Protein AF-A0A934BCF5-F1 (afdb_monomer_lite)

Structure (mmCIF, N/CA/C/O backbone):
data_AF-A0A934BCF5-F1
#
_entry.id   AF-A0A934BCF5-F1
#
loop_
_atom_site.group_PDB
_atom_site.id
_atom_site.type_symbol
_atom_site.label_atom_id
_atom_site.label_alt_id
_atom_site.label_comp_id
_atom_site.label_asym_id
_atom_site.label_entity_id
_atom_site.label_seq_id
_atom_site.pdbx_PDB_ins_code
_atom_site.Cartn_x
_atom_site.Cartn_y
_atom_site.Cartn_z
_atom_site.occupancy
_atom_site.B_iso_or_equiv
_atom_site.auth_seq_id
_atom_site.auth_comp_id
_atom_site.auth_asym_id
_atom_site.auth_atom_id
_atom_site.pdbx_PDB_model_num
ATOM 1 N N . MET A 1 1 ? 10.982 27.721 32.952 1.00 54.66 1 MET A N 1
ATOM 2 C CA . MET A 1 1 ? 9.720 27.638 32.178 1.00 54.66 1 MET A CA 1
ATOM 3 C C . MET A 1 1 ? 9.789 26.689 30.982 1.00 54.66 1 MET A C 1
ATOM 5 O O . MET A 1 1 ? 9.024 25.740 30.975 1.00 54.66 1 MET A O 1
ATOM 9 N N . LYS A 1 2 ? 10.715 26.849 30.023 1.00 55.22 2 LYS A N 1
ATOM 10 C CA . LYS A 1 2 ? 10.758 26.015 28.797 1.00 55.22 2 LYS A CA 1
ATOM 11 C C . LYS A 1 2 ? 10.924 24.499 29.029 1.00 55.22 2 LYS A C 1
ATOM 13 O O . LYS A 1 2 ? 10.367 23.711 28.283 1.00 55.22 2 LYS A O 1
ATOM 18 N N . ARG A 1 3 ? 11.642 24.086 30.083 1.00 59.28 3 ARG A N 1
ATOM 19 C CA . ARG A 1 3 ? 11.883 22.660 30.391 1.00 59.28 3 ARG A CA 1
ATOM 20 C C . ARG A 1 3 ? 10.677 21.955 31.023 1.00 59.28 3 ARG A C 1
ATOM 22 O O . ARG A 1 3 ? 10.390 20.830 30.655 1.00 59.28 3 ARG A O 1
ATOM 29 N N . ILE A 1 4 ? 9.947 22.626 31.918 1.00 74.31 4 ILE A N 1
ATOM 30 C CA . ILE A 1 4 ? 8.746 22.057 32.559 1.00 74.31 4 ILE A CA 1
ATOM 31 C C . ILE A 1 4 ? 7.619 21.910 31.533 1.00 74.31 4 ILE A C 1
ATOM 33 O O . ILE A 1 4 ? 6.962 20.882 31.509 1.00 74.31 4 ILE A O 1
ATOM 37 N N . VAL A 1 5 ? 7.453 22.883 30.630 1.00 70.31 5 VAL A N 1
ATOM 38 C CA . VAL A 1 5 ? 6.477 22.790 29.531 1.00 70.31 5 VAL A CA 1
ATOM 39 C C . VAL A 1 5 ? 6.811 21.636 28.583 1.00 70.31 5 VAL A C 1
ATOM 41 O O . VAL A 1 5 ? 5.905 20.922 28.178 1.00 70.31 5 VAL A O 1
ATOM 44 N N . LEU A 1 6 ? 8.094 21.401 28.281 1.00 64.62 6 LEU A N 1
ATOM 45 C CA . LEU A 1 6 ? 8.518 20.265 27.457 1.00 64.62 6 LEU A CA 1
ATOM 46 C C . LEU A 1 6 ? 8.227 18.923 28.145 1.00 64.62 6 LEU A C 1
ATOM 48 O O . LEU A 1 6 ? 7.698 18.019 27.515 1.00 64.62 6 LEU A O 1
ATOM 52 N N . VAL A 1 7 ? 8.509 18.811 29.445 1.00 78.38 7 VAL A N 1
ATOM 53 C CA . VAL A 1 7 ? 8.234 17.595 30.230 1.00 78.38 7 VAL A CA 1
ATOM 54 C C . VAL A 1 7 ? 6.730 17.346 30.370 1.00 78.38 7 VAL A C 1
ATOM 56 O O . VAL A 1 7 ? 6.289 16.213 30.230 1.00 78.38 7 VAL A O 1
ATOM 59 N N . VAL A 1 8 ? 5.928 18.393 30.580 1.00 80.62 8 VAL A N 1
ATOM 60 C CA . VAL A 1 8 ? 4.460 18.296 30.627 1.00 80.62 8 VAL A CA 1
ATOM 61 C C . VAL A 1 8 ? 3.885 17.954 29.250 1.00 80.62 8 VAL A C 1
ATOM 63 O O . VAL A 1 8 ? 2.972 17.143 29.171 1.00 80.62 8 VAL A O 1
ATOM 66 N N . ALA A 1 9 ? 4.444 18.493 28.163 1.00 63.84 9 ALA A N 1
ATOM 67 C CA . ALA A 1 9 ? 4.061 18.128 26.801 1.00 63.84 9 ALA A CA 1
ATOM 68 C C . ALA A 1 9 ? 4.412 16.665 26.484 1.00 63.84 9 ALA A C 1
ATOM 70 O O . ALA A 1 9 ? 3.574 15.948 25.954 1.00 63.84 9 ALA A O 1
ATOM 71 N N . MET A 1 10 ? 5.600 16.194 26.878 1.00 65.50 10 MET A N 1
ATOM 72 C CA . MET A 1 10 ? 5.999 14.789 26.731 1.00 65.50 10 MET A CA 1
ATOM 73 C C . MET A 1 10 ? 5.119 13.855 27.574 1.00 65.50 10 MET A C 1
ATOM 75 O O . MET A 1 10 ? 4.725 12.798 27.095 1.00 65.50 10 MET A O 1
ATOM 79 N N . ALA A 1 11 ? 4.756 14.253 28.797 1.00 65.62 11 ALA A N 1
ATOM 80 C CA . ALA A 1 11 ? 3.847 13.494 29.654 1.00 65.62 11 ALA A CA 1
ATOM 81 C C . ALA A 1 11 ? 2.410 13.463 29.104 1.00 65.62 11 ALA A C 1
ATOM 83 O O . ALA A 1 11 ? 1.774 12.418 29.131 1.00 65.62 11 ALA A O 1
ATOM 84 N N . LEU A 1 12 ? 1.909 14.571 28.544 1.00 58.56 12 LEU A N 1
ATOM 85 C CA . LEU A 1 12 ? 0.611 14.618 27.860 1.00 58.56 12 LEU A CA 1
ATOM 86 C C . LEU A 1 12 ? 0.603 13.753 26.594 1.00 58.56 12 LEU A C 1
ATOM 88 O O . LEU A 1 12 ? -0.377 13.058 26.355 1.00 58.56 12 LEU A O 1
ATOM 92 N N . MET A 1 13 ? 1.704 13.728 25.836 1.00 55.12 13 MET A N 1
ATOM 93 C CA . MET A 1 13 ? 1.874 12.832 24.685 1.00 55.12 13 MET A CA 1
ATOM 94 C C . MET A 1 13 ? 1.895 11.353 25.108 1.00 55.12 13 MET A C 1
ATOM 96 O O . MET A 1 13 ? 1.258 10.534 24.454 1.00 55.12 13 MET A O 1
ATOM 100 N N . LEU A 1 14 ? 2.539 11.022 26.234 1.00 53.53 14 LEU A N 1
ATOM 101 C CA . LEU A 1 14 ? 2.542 9.674 26.829 1.00 53.53 14 LEU A CA 1
ATOM 102 C C . LEU A 1 14 ? 1.169 9.251 27.386 1.00 53.53 14 LEU A C 1
ATOM 104 O O . LEU A 1 14 ? 0.817 8.077 27.327 1.00 53.53 14 LEU A O 1
ATOM 108 N N . CYS A 1 15 ? 0.370 10.192 27.897 1.00 53.09 15 CYS A N 1
ATOM 109 C CA . CYS A 1 15 ? -1.002 9.923 28.344 1.00 53.09 15 CYS A CA 1
ATOM 110 C C . CYS A 1 15 ? -1.996 9.804 27.174 1.00 53.09 15 CYS A C 1
ATOM 112 O O . CYS A 1 15 ? -3.026 9.152 27.318 1.00 53.09 15 CYS A O 1
ATOM 114 N N . MET A 1 16 ? -1.695 10.409 26.019 1.00 51.41 16 MET A N 1
ATOM 115 C CA . MET A 1 16 ? -2.503 10.310 24.796 1.00 51.41 16 MET A CA 1
ATOM 116 C C . MET A 1 16 ? -2.250 9.019 24.003 1.00 51.41 16 MET A C 1
ATOM 118 O O . MET A 1 16 ? -3.105 8.627 23.216 1.00 51.41 16 MET A O 1
ATOM 122 N N . SER A 1 17 ? -1.129 8.325 24.233 1.00 48.75 17 SER A N 1
ATOM 123 C CA . SER A 1 17 ? -0.825 7.033 23.600 1.00 48.75 17 SER A CA 1
ATOM 124 C C . SER A 1 17 ? -1.351 5.814 24.370 1.00 48.75 17 SER A C 1
ATOM 126 O O . SER A 1 17 ? -1.174 4.687 23.921 1.00 48.75 17 SER A O 1
ATOM 128 N N . ALA A 1 18 ? -1.993 6.000 25.528 1.00 44.03 18 ALA A N 1
ATOM 129 C CA . ALA A 1 18 ? -2.385 4.900 26.415 1.00 44.03 18 ALA A CA 1
ATOM 130 C C . ALA A 1 18 ? -3.731 4.226 26.073 1.00 44.03 18 ALA A C 1
ATOM 132 O O . ALA A 1 18 ? -4.281 3.535 26.922 1.00 44.03 18 ALA A O 1
ATOM 133 N N . ASN A 1 19 ? -4.257 4.404 24.856 1.00 44.19 19 ASN A N 1
ATOM 134 C CA . ASN A 1 19 ? -5.336 3.571 24.301 1.00 44.19 19 ASN A CA 1
ATOM 135 C C . ASN A 1 19 ? -5.185 3.410 22.779 1.00 44.19 19 ASN A C 1
ATOM 137 O O . ASN A 1 19 ? -6.157 3.532 22.040 1.00 44.19 19 ASN A O 1
ATOM 141 N N . MET A 1 20 ? -3.964 3.191 22.289 1.00 42.62 20 MET A N 1
ATOM 142 C CA . MET A 1 20 ? -3.815 2.610 20.956 1.00 42.62 20 MET A CA 1
ATOM 143 C C . MET A 1 20 ? -3.824 1.097 21.131 1.00 42.62 20 MET A C 1
ATOM 145 O O . MET A 1 20 ? -3.088 0.566 21.966 1.00 42.62 20 MET A O 1
ATOM 149 N N . ALA A 1 21 ? -4.736 0.453 20.405 1.00 42.78 21 ALA A N 1
ATOM 150 C CA . ALA A 1 21 ? -4.833 -0.989 20.276 1.00 42.78 21 ALA A CA 1
ATOM 151 C C . ALA A 1 21 ? -3.449 -1.598 20.001 1.00 42.78 21 ALA A C 1
ATOM 153 O O . ALA A 1 21 ? -2.540 -0.906 19.536 1.00 42.78 21 ALA A O 1
ATOM 154 N N . GLU A 1 22 ? -3.282 -2.881 20.330 1.00 42.56 22 GLU A N 1
ATOM 155 C CA . GLU A 1 22 ? -2.145 -3.682 19.871 1.00 42.56 22 GLU A CA 1
ATOM 156 C C . GLU A 1 22 ? -1.836 -3.312 18.419 1.00 42.56 22 GLU A C 1
ATOM 158 O O . GLU A 1 22 ? -2.656 -3.568 17.547 1.00 42.56 22 GLU A O 1
ATOM 163 N N . ALA A 1 23 ? -0.711 -2.644 18.156 1.00 47.81 23 ALA A N 1
ATOM 164 C CA . ALA A 1 23 ? -0.381 -2.242 16.798 1.00 47.81 23 ALA A CA 1
ATOM 165 C C . ALA A 1 23 ? -0.082 -3.511 15.989 1.00 47.81 23 ALA A C 1
ATOM 167 O O . ALA A 1 23 ? 1.049 -4.002 15.991 1.00 47.81 23 ALA A O 1
ATOM 168 N N . TYR A 1 24 ? -1.102 -4.073 15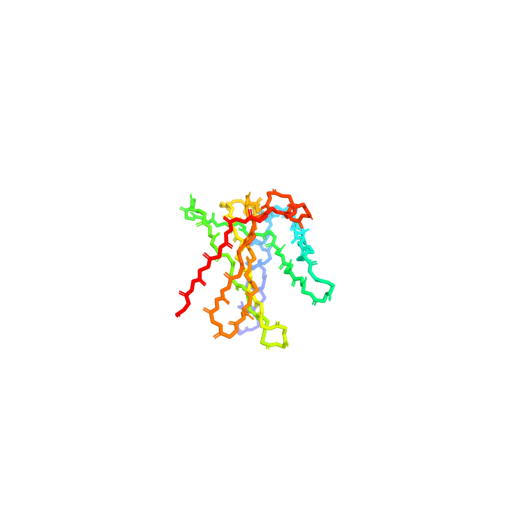.340 1.00 53.50 24 TYR A N 1
ATOM 169 C CA . TYR A 1 24 ? -0.922 -5.163 14.398 1.00 53.50 24 TYR A CA 1
ATOM 170 C C . TYR A 1 24 ? -0.228 -4.602 13.158 1.00 53.50 24 TYR A C 1
ATOM 172 O O . TYR A 1 24 ? -0.574 -3.543 12.627 1.00 53.50 24 TYR A O 1
ATOM 180 N N . VAL A 1 25 ? 0.823 -5.297 12.735 1.00 52.81 25 VAL A N 1
ATOM 181 C CA . VAL A 1 25 ? 1.516 -5.004 11.486 1.00 52.81 25 VAL A CA 1
ATOM 182 C C . VAL A 1 25 ? 0.907 -5.905 10.431 1.00 52.81 25 VAL A C 1
ATOM 184 O O . VAL A 1 25 ? 1.065 -7.123 10.486 1.00 52.81 25 VAL A O 1
ATOM 187 N N . TRP A 1 26 ? 0.220 -5.297 9.474 1.00 64.00 26 TRP A N 1
ATOM 188 C CA . TRP A 1 26 ? -0.339 -5.996 8.331 1.00 64.00 26 TRP A CA 1
ATOM 189 C C . TRP A 1 26 ? 0.644 -5.858 7.171 1.00 64.00 26 TRP A C 1
ATOM 191 O O . TRP A 1 26 ? 0.850 -4.769 6.631 1.00 64.00 26 TRP A O 1
ATOM 201 N N . GLY A 1 27 ? 1.309 -6.958 6.831 1.00 56.16 27 GLY A N 1
ATOM 202 C CA . GLY A 1 27 ? 2.123 -7.059 5.625 1.00 56.16 27 GLY A CA 1
ATOM 203 C C . GLY A 1 27 ? 1.303 -7.670 4.500 1.00 56.16 27 GLY A C 1
ATOM 204 O O . GLY A 1 27 ? 0.520 -8.585 4.739 1.00 56.16 27 GLY A O 1
ATOM 205 N N . THR A 1 28 ? 1.492 -7.175 3.283 1.00 56.31 28 THR A N 1
ATOM 206 C CA . THR A 1 28 ? 1.082 -7.895 2.078 1.00 56.31 28 THR A CA 1
ATOM 207 C C . THR A 1 28 ? 2.307 -8.097 1.204 1.00 56.31 28 THR A C 1
ATOM 209 O O . THR A 1 28 ? 3.059 -7.150 0.942 1.00 56.31 28 THR A O 1
ATOM 212 N N . ASP A 1 29 ? 2.511 -9.347 0.801 1.00 66.44 29 ASP A N 1
ATOM 213 C CA . ASP A 1 29 ? 3.468 -9.694 -0.235 1.00 66.44 29 ASP A CA 1
ATOM 214 C C . ASP A 1 29 ? 2.732 -9.541 -1.569 1.00 66.44 29 ASP A C 1
ATOM 216 O O . ASP A 1 29 ? 1.751 -10.241 -1.850 1.00 66.44 29 ASP A O 1
ATOM 220 N N . TYR A 1 30 ? 3.159 -8.572 -2.376 1.00 69.94 30 TYR A N 1
ATOM 221 C CA . TYR A 1 30 ? 2.594 -8.390 -3.709 1.00 69.94 30 TYR A CA 1
ATOM 222 C C . TYR A 1 30 ? 3.010 -9.547 -4.629 1.00 69.94 30 TYR A C 1
ATOM 224 O O . TYR A 1 30 ? 3.931 -10.299 -4.297 1.00 69.94 30 TYR A O 1
ATOM 232 N N . PRO A 1 31 ? 2.357 -9.725 -5.795 1.00 61.31 31 PRO A N 1
ATOM 233 C CA . PRO A 1 31 ? 2.578 -10.886 -6.663 1.00 61.31 31 PRO A CA 1
ATOM 234 C C . PRO A 1 31 ? 4.039 -11.121 -7.086 1.00 61.31 31 PRO A C 1
ATOM 236 O O . PRO A 1 31 ? 4.387 -12.232 -7.490 1.00 61.31 31 PRO A O 1
ATOM 239 N N . TYR A 1 32 ? 4.901 -10.102 -6.989 1.00 63.41 32 TYR A N 1
ATOM 240 C CA . TYR A 1 32 ? 6.315 -10.180 -7.334 1.00 63.41 32 TYR A CA 1
ATOM 241 C C . TYR A 1 32 ? 7.222 -10.026 -6.115 1.00 63.41 32 TYR A C 1
ATOM 243 O O . TYR A 1 32 ? 7.071 -9.130 -5.285 1.00 63.41 32 TYR A O 1
ATOM 251 N N . THR A 1 33 ? 8.251 -10.871 -6.059 1.00 58.41 33 THR A N 1
ATOM 252 C CA . THR A 1 33 ? 9.323 -10.774 -5.067 1.00 58.41 33 THR A CA 1
ATOM 253 C C . THR A 1 33 ? 10.044 -9.432 -5.183 1.00 58.41 33 THR A C 1
ATOM 255 O O . THR A 1 33 ? 10.749 -9.198 -6.165 1.00 58.41 33 THR A O 1
ATOM 258 N N . GLY A 1 34 ? 9.907 -8.580 -4.167 1.00 62.25 34 GLY A N 1
ATOM 259 C CA . GLY A 1 34 ? 10.601 -7.291 -4.071 1.00 62.25 34 GLY A CA 1
ATOM 260 C C . GLY A 1 34 ? 9.683 -6.108 -3.779 1.00 62.25 34 GLY A C 1
ATOM 261 O O . GLY A 1 34 ? 10.175 -5.089 -3.298 1.00 62.25 34 GLY A O 1
ATOM 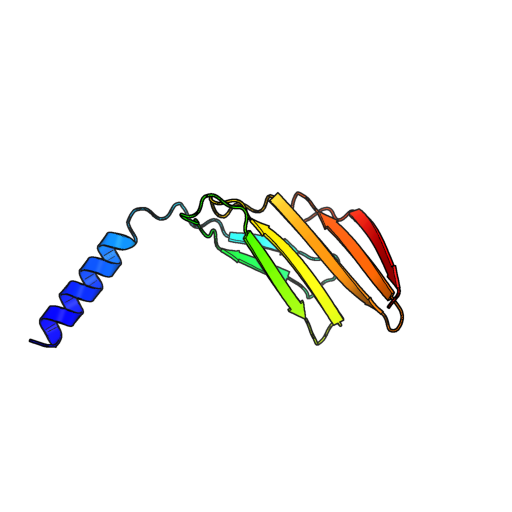262 N N . ASP A 1 35 ? 8.377 -6.269 -3.990 1.00 67.94 35 ASP A N 1
ATOM 263 C CA . ASP A 1 35 ? 7.380 -5.266 -3.642 1.00 67.94 35 ASP A CA 1
ATOM 264 C C . ASP A 1 35 ? 6.605 -5.704 -2.399 1.00 67.94 35 ASP A C 1
ATOM 266 O O . ASP A 1 35 ? 5.980 -6.763 -2.373 1.00 67.94 35 ASP A O 1
ATOM 270 N N . PHE A 1 36 ? 6.639 -4.874 -1.357 1.00 68.19 36 PHE A N 1
ATOM 271 C CA . PHE A 1 36 ? 5.857 -5.070 -0.139 1.00 68.19 36 PHE A CA 1
ATOM 272 C C . PHE A 1 36 ? 5.328 -3.728 0.364 1.00 68.19 36 PHE A C 1
ATOM 274 O O . PHE A 1 36 ? 6.020 -2.708 0.308 1.00 68.19 36 PHE A O 1
ATOM 281 N N . THR A 1 37 ? 4.108 -3.735 0.896 1.00 68.38 37 THR A N 1
ATOM 282 C CA . THR A 1 37 ? 3.582 -2.615 1.683 1.00 68.38 37 THR A CA 1
ATOM 283 C C . THR A 1 37 ? 3.379 -3.112 3.097 1.00 68.38 37 THR A C 1
ATOM 285 O O . THR A 1 37 ? 2.708 -4.114 3.340 1.00 68.38 37 THR A O 1
ATOM 288 N N . THR A 1 38 ? 3.956 -2.383 4.044 1.00 69.12 38 THR A N 1
ATOM 289 C CA . THR A 1 38 ? 3.699 -2.586 5.464 1.00 69.12 38 THR A CA 1
ATOM 290 C C . THR A 1 38 ? 2.711 -1.534 5.933 1.00 69.12 38 THR A C 1
ATOM 292 O O . THR A 1 38 ? 2.973 -0.334 5.830 1.00 69.12 38 THR A O 1
ATOM 295 N N . ILE A 1 39 ? 1.580 -1.986 6.461 1.00 66.94 39 ILE A N 1
ATOM 296 C CA . ILE A 1 39 ? 0.585 -1.129 7.093 1.00 66.94 39 ILE A CA 1
ATOM 297 C C . ILE A 1 39 ? 0.697 -1.347 8.590 1.00 66.94 39 ILE A C 1
ATOM 299 O O . ILE A 1 39 ? 0.566 -2.460 9.095 1.00 66.94 39 ILE A O 1
ATOM 303 N N . TYR A 1 40 ? 0.953 -0.259 9.297 1.00 64.81 40 TYR A N 1
ATOM 304 C CA . TYR A 1 40 ? 0.780 -0.222 10.736 1.00 64.81 40 TYR A CA 1
ATOM 305 C C . TYR A 1 40 ? -0.684 0.090 10.996 1.00 64.81 40 TYR A C 1
ATOM 307 O O . TYR A 1 40 ? -1.198 1.032 10.384 1.00 64.81 40 TYR A O 1
ATOM 315 N N . ASP A 1 41 ? -1.326 -0.690 11.868 1.00 64.88 41 ASP A N 1
ATOM 316 C CA . ASP A 1 41 ? -2.667 -0.390 12.363 1.00 64.88 41 ASP A CA 1
ATOM 317 C C . ASP A 1 41 ? -2.795 1.119 12.633 1.00 64.88 41 ASP A C 1
ATOM 319 O O . ASP A 1 41 ? -2.014 1.729 13.379 1.00 64.88 41 ASP A O 1
ATOM 323 N N . ARG A 1 42 ? -3.752 1.726 11.931 1.00 66.00 42 ARG A N 1
ATOM 324 C CA . ARG A 1 42 ? -4.075 3.137 12.037 1.00 66.00 42 ARG A CA 1
ATOM 325 C C . ARG A 1 42 ? -5.555 3.288 12.331 1.00 66.00 42 ARG A C 1
ATOM 327 O O . ARG A 1 42 ? -6.364 3.401 11.419 1.00 66.00 42 ARG A O 1
ATOM 334 N N . TYR A 1 43 ? -5.875 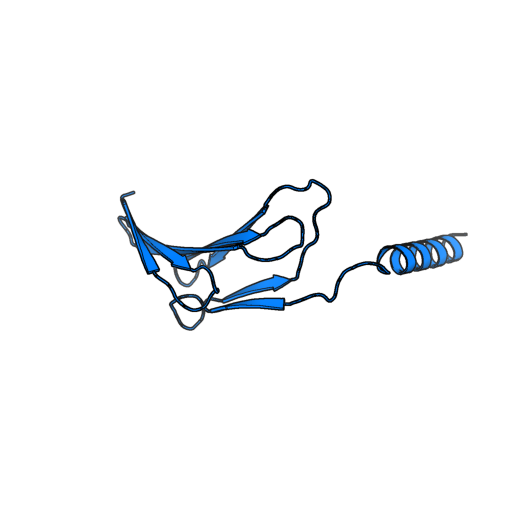3.405 13.611 1.00 67.00 43 TYR A N 1
ATOM 335 C CA . TYR A 1 43 ? -7.180 3.889 14.035 1.00 67.00 43 TYR A CA 1
ATOM 336 C C . TYR A 1 43 ? -7.470 5.288 13.459 1.00 67.00 43 TYR A C 1
ATOM 338 O O . TYR A 1 43 ? -6.658 6.215 13.598 1.00 67.00 43 TYR A O 1
ATOM 346 N N . SER A 1 44 ? -8.650 5.451 12.862 1.00 68.19 44 SER A N 1
ATOM 347 C CA . SER A 1 44 ? -9.211 6.731 12.437 1.00 68.19 44 SER A CA 1
ATOM 348 C C . SER A 1 44 ? -10.482 7.070 13.213 1.00 68.19 44 SER A C 1
ATOM 350 O O . SER A 1 44 ? -11.329 6.231 13.498 1.00 68.19 44 SER A O 1
ATOM 352 N N . TRP A 1 45 ? -10.635 8.350 13.538 1.00 71.00 45 TRP A N 1
ATOM 353 C CA . TRP A 1 45 ? -11.724 8.897 14.352 1.00 71.00 45 TRP A CA 1
ATOM 354 C C . TRP A 1 45 ? -12.914 9.398 13.522 1.00 71.00 45 TRP A C 1
ATOM 356 O O . TRP A 1 45 ? -13.923 9.817 14.089 1.00 71.00 45 TRP A O 1
ATOM 366 N N . ASP A 1 46 ? -12.791 9.390 12.194 1.00 77.31 46 ASP A N 1
ATOM 367 C CA . ASP A 1 46 ? -13.832 9.821 11.258 1.00 77.31 46 ASP A CA 1
ATOM 368 C C . ASP A 1 46 ? -14.820 8.699 10.892 1.00 77.31 46 ASP A C 1
ATOM 370 O O . ASP A 1 46 ? -15.857 8.989 10.303 1.00 77.31 46 ASP A O 1
ATOM 374 N N . TYR A 1 47 ? -14.547 7.454 11.306 1.00 79.88 47 TYR A N 1
ATOM 375 C CA . TYR A 1 47 ? -15.360 6.261 11.035 1.00 79.88 47 TYR A CA 1
ATOM 376 C C . TYR A 1 47 ? -15.556 5.942 9.541 1.00 79.88 47 TYR A C 1
ATOM 378 O O . TYR A 1 47 ? -16.509 5.248 9.184 1.00 79.88 47 TYR A O 1
ATOM 386 N N . TYR A 1 48 ? -14.652 6.403 8.671 1.00 83.38 48 TYR A N 1
ATOM 387 C CA . TYR A 1 48 ? -14.643 6.047 7.249 1.00 83.38 48 TYR A CA 1
ATOM 388 C C . TYR A 1 48 ? -13.489 5.107 6.911 1.00 83.38 48 TYR A C 1
ATOM 390 O O . TYR A 1 48 ? -12.478 5.089 7.606 1.00 83.38 48 TYR A O 1
ATOM 398 N N . ASN A 1 49 ? -13.635 4.348 5.824 1.00 83.25 49 ASN A N 1
ATOM 399 C CA . ASN A 1 49 ? -12.528 3.575 5.274 1.00 83.25 49 ASN A CA 1
ATOM 400 C C . ASN A 1 49 ? -11.522 4.526 4.611 1.00 83.25 49 ASN A C 1
ATOM 402 O O . ASN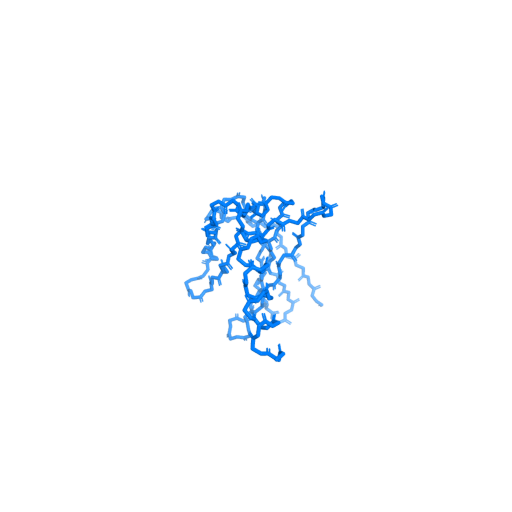 A 1 49 ? -11.905 5.491 3.939 1.00 83.25 49 ASN A O 1
ATOM 406 N N . HIS A 1 50 ? -10.235 4.229 4.751 1.00 79.81 50 HIS A N 1
ATOM 407 C CA . HIS A 1 50 ? -9.143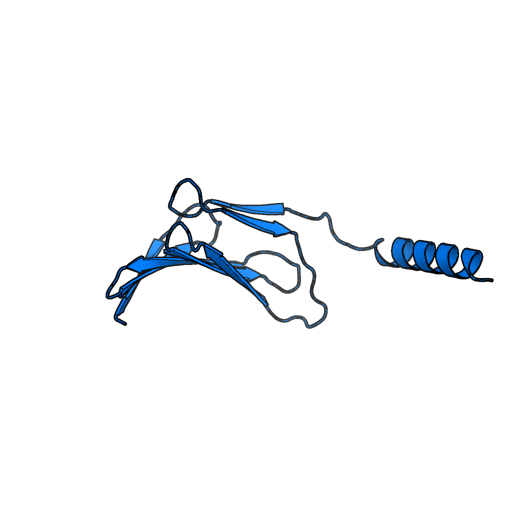 4.966 4.121 1.00 79.81 50 HIS A CA 1
ATOM 408 C C . HIS A 1 50 ? -8.475 4.110 3.059 1.00 79.81 50 HIS A C 1
ATOM 410 O O . HIS A 1 50 ? -8.464 2.886 3.134 1.00 79.81 50 HIS A O 1
ATOM 416 N N . LEU A 1 51 ? -7.870 4.772 2.077 1.00 80.19 51 LEU A N 1
ATOM 417 C CA . LEU A 1 51 ? -7.063 4.112 1.063 1.00 80.19 51 LEU A CA 1
ATOM 418 C C . LEU A 1 51 ? -5.600 4.507 1.256 1.00 80.19 51 LEU A C 1
ATOM 420 O O . LEU A 1 51 ? -5.252 5.685 1.155 1.00 80.19 51 LEU A O 1
ATOM 424 N N . ASN A 1 52 ? -4.745 3.529 1.535 1.00 78.50 52 ASN A N 1
ATOM 425 C CA . ASN A 1 52 ? -3.301 3.714 1.489 1.00 78.50 52 ASN A CA 1
ATOM 426 C C . ASN A 1 52 ? -2.807 3.408 0.075 1.00 78.50 52 ASN A C 1
ATOM 428 O O . ASN A 1 52 ? -3.154 2.367 -0.470 1.00 78.50 52 ASN A O 1
ATOM 432 N N . LEU A 1 53 ? -2.016 4.306 -0.507 1.00 76.75 53 LEU A N 1
ATOM 433 C CA . LEU A 1 53 ? -1.497 4.186 -1.865 1.00 76.75 53 LEU A CA 1
ATOM 434 C C . LEU A 1 53 ? 0.025 4.143 -1.823 1.00 76.75 53 LEU A C 1
ATOM 436 O O . LEU A 1 53 ? 0.662 5.009 -1.222 1.00 76.75 53 LEU A O 1
ATOM 440 N N . THR A 1 54 ? 0.607 3.171 -2.509 1.00 80.31 54 THR A N 1
ATOM 441 C CA . THR A 1 54 ? 2.055 3.038 -2.661 1.00 80.31 54 THR A CA 1
ATOM 442 C C . THR A 1 54 ? 2.403 2.828 -4.128 1.00 80.31 54 THR A C 1
ATOM 444 O O . THR A 1 54 ? 1.635 2.254 -4.896 1.00 80.31 54 THR A O 1
ATOM 447 N N . TYR A 1 55 ? 3.556 3.352 -4.539 1.00 78.31 55 TYR A N 1
ATOM 448 C CA . TYR A 1 55 ? 4.047 3.263 -5.910 1.00 78.31 55 TYR A CA 1
ATOM 449 C C . TYR A 1 55 ? 5.537 2.938 -5.891 1.00 78.31 55 TYR A C 1
ATOM 451 O O . TYR A 1 55 ? 6.306 3.627 -5.213 1.00 78.31 55 TYR A O 1
ATOM 459 N N . ASN A 1 56 ? 5.947 1.929 -6.657 1.00 79.50 56 ASN A N 1
ATOM 460 C CA . ASN A 1 56 ? 7.347 1.600 -6.868 1.00 79.50 56 ASN A CA 1
ATOM 461 C C . ASN A 1 56 ? 7.784 1.991 -8.287 1.00 79.50 56 ASN A C 1
ATOM 463 O O . ASN A 1 56 ? 7.451 1.346 -9.280 1.00 79.50 56 ASN A O 1
ATOM 467 N N . TRP A 1 57 ? 8.616 3.034 -8.365 1.00 76.62 57 TRP A N 1
ATOM 468 C CA . TRP A 1 57 ? 9.206 3.517 -9.617 1.00 76.62 57 TRP A CA 1
ATOM 469 C C . TRP A 1 57 ? 10.153 2.509 -10.281 1.00 76.62 57 TRP A C 1
ATOM 471 O O . TRP A 1 57 ? 10.260 2.501 -11.502 1.00 76.62 57 TRP A O 1
ATOM 481 N N . GLY A 1 58 ? 10.864 1.693 -9.498 1.00 80.75 58 GLY A N 1
ATOM 482 C CA . GLY A 1 58 ? 11.863 0.753 -10.011 1.00 80.75 58 GLY A CA 1
ATOM 483 C C . GLY A 1 58 ? 11.247 -0.446 -10.728 1.00 80.75 58 GLY A C 1
ATOM 484 O O . GLY A 1 58 ? 11.789 -0.887 -11.738 1.00 80.75 58 GLY A O 1
ATOM 485 N N . ASN A 1 59 ? 10.104 -0.919 -10.231 1.00 76.56 59 ASN A N 1
ATOM 486 C CA . ASN A 1 59 ? 9.385 -2.063 -10.795 1.00 76.56 59 ASN A CA 1
ATOM 487 C C . ASN A 1 59 ? 8.194 -1.654 -11.673 1.00 76.56 59 ASN A C 1
ATOM 489 O O . ASN A 1 59 ? 7.624 -2.512 -12.335 1.00 76.56 59 ASN A O 1
ATOM 493 N N . ALA A 1 60 ? 7.861 -0.357 -11.724 1.00 83.69 60 ALA A N 1
ATOM 494 C CA . ALA A 1 60 ? 6.680 0.176 -12.401 1.00 83.69 60 ALA A CA 1
ATOM 495 C C . ALA A 1 60 ? 5.393 -0.500 -11.905 1.00 83.69 60 ALA A C 1
ATOM 497 O O . ALA A 1 60 ? 4.620 -1.061 -12.679 1.00 83.69 60 ALA A O 1
ATOM 498 N N . THR A 1 61 ? 5.183 -0.447 -10.590 1.00 85.12 61 THR A N 1
ATOM 499 C CA . THR A 1 61 ? 4.059 -1.093 -9.908 1.00 85.12 61 THR A CA 1
ATOM 500 C C . THR A 1 61 ? 3.386 -0.138 -8.928 1.00 85.12 61 THR A C 1
ATOM 502 O O . THR A 1 61 ? 4.011 0.790 -8.403 1.00 85.12 61 THR A O 1
ATOM 505 N N . ALA A 1 62 ? 2.092 -0.336 -8.687 1.00 83.94 62 ALA A N 1
ATOM 506 C CA . ALA A 1 62 ? 1.346 0.390 -7.666 1.00 83.94 62 ALA A CA 1
ATOM 507 C C . ALA A 1 62 ? 0.481 -0.547 -6.843 1.00 83.94 62 ALA A C 1
ATOM 509 O O . ALA A 1 62 ? -0.034 -1.548 -7.335 1.00 83.94 62 ALA A O 1
ATOM 510 N N . SER A 1 63 ? 0.220 -0.125 -5.617 1.00 83.69 63 SER A N 1
ATOM 511 C CA . SER A 1 63 ? -0.746 -0.764 -4.747 1.00 83.69 63 SER A CA 1
ATOM 512 C C . SER A 1 63 ? -1.676 0.227 -4.095 1.00 83.69 63 SER A C 1
ATOM 514 O O . SER A 1 63 ? -1.312 1.365 -3.795 1.00 83.69 63 SER A O 1
ATOM 516 N N . ALA A 1 64 ? -2.871 -0.270 -3.809 1.00 84.44 64 ALA A N 1
ATOM 517 C CA . ALA A 1 64 ? -3.795 0.366 -2.900 1.00 84.44 64 ALA A CA 1
ATOM 518 C C . ALA A 1 64 ? -4.206 -0.622 -1.811 1.00 84.44 64 ALA A C 1
ATOM 520 O O . ALA A 1 64 ? -4.296 -1.826 -2.046 1.00 84.44 64 ALA A O 1
ATOM 521 N N . THR A 1 65 ? -4.475 -0.135 -0.610 1.00 85.25 65 THR A N 1
ATOM 522 C CA . THR A 1 65 ? -5.071 -0.953 0.444 1.00 85.25 65 THR A CA 1
ATOM 523 C C . THR A 1 65 ? -6.176 -0.177 1.109 1.00 85.25 65 THR A C 1
ATOM 525 O O . THR A 1 65 ? -5.954 0.930 1.598 1.00 85.25 65 THR A O 1
ATOM 528 N N . GLU A 1 66 ? -7.366 -0.758 1.083 1.00 86.69 66 GLU A N 1
ATOM 529 C CA . GLU A 1 66 ? -8.513 -0.263 1.819 1.00 86.69 66 GLU A CA 1
ATOM 530 C C . GLU A 1 66 ? -8.379 -0.698 3.273 1.00 86.69 66 GLU A C 1
ATOM 532 O O . GLU A 1 66 ? -8.212 -1.883 3.563 1.00 86.69 66 GLU A O 1
ATOM 537 N N . ILE A 1 67 ? -8.431 0.273 4.171 1.00 85.81 67 ILE A N 1
ATOM 538 C CA . ILE A 1 67 ? -8.267 0.102 5.606 1.00 85.81 67 ILE A CA 1
ATOM 539 C C . ILE A 1 67 ? -9.550 0.601 6.260 1.00 85.81 67 ILE A C 1
ATOM 541 O O . ILE A 1 67 ? -10.015 1.697 5.946 1.00 85.81 67 ILE A O 1
ATOM 545 N N . ASP A 1 68 ? -10.134 -0.200 7.142 1.00 86.00 68 ASP A N 1
ATOM 546 C CA . ASP A 1 68 ? -11.296 0.210 7.921 1.00 86.00 68 ASP A CA 1
ATOM 547 C C . ASP A 1 68 ? -10.914 1.269 8.985 1.00 86.00 68 ASP A C 1
ATOM 549 O O . ASP A 1 68 ? -9.730 1.530 9.228 1.00 86.00 68 ASP A O 1
ATOM 553 N N . PRO A 1 69 ? -11.886 1.888 9.676 1.00 82.88 69 PRO A N 1
ATOM 554 C CA . PRO A 1 69 ? -11.588 2.881 10.707 1.00 82.88 69 PRO A CA 1
ATOM 555 C C . PRO A 1 69 ? -10.787 2.339 11.897 1.00 82.88 69 PRO A C 1
ATOM 557 O O . PRO A 1 69 ? -10.233 3.122 12.667 1.00 82.88 69 PRO A O 1
ATOM 560 N N . ASN A 1 70 ? -10.733 1.019 12.076 1.00 81.25 70 ASN A N 1
ATO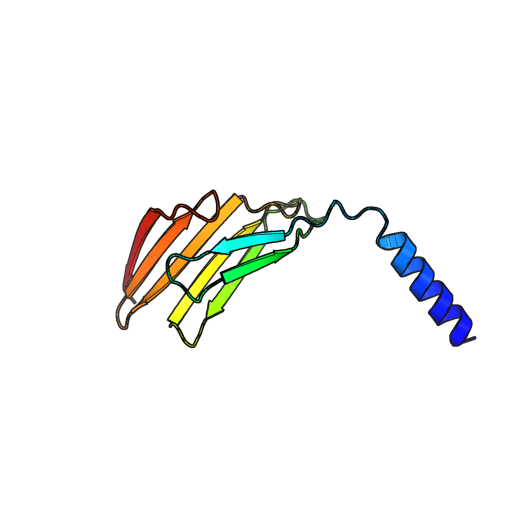M 561 C CA . ASN A 1 70 ? -9.963 0.361 13.124 1.00 81.25 70 ASN A CA 1
ATOM 562 C C . ASN A 1 70 ? -8.547 0.006 12.665 1.00 81.25 70 ASN A C 1
ATOM 564 O O . ASN A 1 70 ? -7.861 -0.710 13.383 1.00 81.25 70 ASN A O 1
ATOM 568 N N . GLY A 1 71 ? -8.119 0.465 11.485 1.00 75.19 71 GLY A N 1
ATOM 569 C CA . GLY A 1 71 ? -6.788 0.182 10.966 1.00 75.19 71 GLY A CA 1
ATOM 570 C C . GLY A 1 71 ? -6.621 -1.227 10.400 1.00 75.19 71 GLY A C 1
ATOM 571 O O . GLY A 1 71 ? -5.486 -1.645 10.157 1.00 75.19 71 GLY A O 1
ATOM 572 N N . VAL A 1 72 ? -7.720 -1.954 10.171 1.00 84.19 72 VAL A N 1
ATOM 573 C CA . VAL A 1 72 ? -7.717 -3.321 9.644 1.00 84.19 72 VAL A CA 1
ATOM 574 C C . VAL A 1 72 ? -7.887 -3.287 8.123 1.00 84.19 72 VAL A C 1
ATOM 576 O O . VAL A 1 72 ? -8.878 -2.746 7.626 1.00 84.19 72 VAL A O 1
ATOM 579 N N . PRO A 1 73 ? -6.951 -3.862 7.349 1.00 83.88 73 PRO A N 1
ATOM 580 C CA . PRO A 1 73 ? -7.114 -3.987 5.907 1.00 83.88 73 PRO A CA 1
ATOM 581 C C . PRO A 1 73 ? -8.309 -4.871 5.530 1.00 83.88 73 PRO A C 1
ATOM 583 O O . PRO A 1 73 ? -8.460 -5.974 6.052 1.00 83.88 73 PRO A O 1
ATOM 586 N N . GLY A 1 74 ? -9.133 -4.400 4.593 1.00 84.25 74 GLY A N 1
ATOM 587 C CA . GLY A 1 74 ? -10.267 -5.156 4.046 1.00 84.25 74 GLY A CA 1
ATOM 588 C C . GLY A 1 74 ? -10.031 -5.683 2.630 1.00 84.25 74 GLY A C 1
ATOM 589 O O . GLY A 1 74 ? -10.517 -6.756 2.274 1.00 84.25 74 GLY A O 1
ATOM 590 N N . ALA A 1 75 ? -9.281 -4.937 1.818 1.00 86.69 75 ALA A N 1
ATOM 591 C CA . ALA A 1 75 ? -8.945 -5.317 0.453 1.00 86.69 75 ALA A CA 1
ATOM 592 C C . ALA A 1 75 ? -7.620 -4.690 0.020 1.00 86.69 75 ALA A C 1
ATOM 594 O O . ALA A 1 75 ? -7.302 -3.546 0.356 1.00 86.69 75 ALA A O 1
ATOM 595 N N . TYR A 1 76 ? -6.876 -5.436 -0.782 1.00 87.12 76 TYR A N 1
ATOM 596 C CA . TYR A 1 76 ? -5.615 -5.032 -1.376 1.00 87.12 76 TYR A CA 1
ATOM 597 C C . TYR A 1 76 ? -5.772 -5.019 -2.888 1.00 87.12 76 TYR A C 1
ATOM 599 O O . TYR A 1 76 ? -6.360 -5.930 -3.469 1.00 87.12 76 TYR A O 1
ATOM 607 N N . TYR A 1 77 ? -5.216 -4.001 -3.524 1.00 87.31 77 TYR A N 1
ATOM 608 C CA . TYR A 1 77 ? -5.219 -3.825 -4.964 1.00 87.31 77 TYR A CA 1
ATOM 609 C C . TYR A 1 77 ? -3.783 -3.682 -5.445 1.00 87.31 77 TYR A C 1
ATOM 611 O O . TYR A 1 77 ? -2.956 -3.067 -4.765 1.00 87.31 77 TYR A O 1
ATOM 619 N N . TRP A 1 78 ? -3.509 -4.226 -6.622 1.00 87.06 78 TRP A N 1
ATOM 620 C CA . TRP A 1 78 ? -2.207 -4.181 -7.273 1.00 87.06 78 TRP A CA 1
ATOM 621 C C . TRP A 1 78 ? -2.364 -3.821 -8.743 1.00 87.06 78 TRP A C 1
ATOM 623 O O . TRP A 1 78 ? -3.333 -4.245 -9.377 1.00 87.06 78 TRP A O 1
ATOM 633 N N . ALA A 1 79 ? -1.414 -3.055 -9.269 1.00 86.00 79 ALA A N 1
ATOM 634 C CA . ALA A 1 79 ? -1.337 -2.704 -10.673 1.00 86.00 79 ALA A CA 1
ATOM 635 C C . ALA A 1 79 ? 0.092 -2.857 -11.204 1.00 86.00 79 ALA A C 1
ATOM 637 O O . ALA A 1 79 ? 1.016 -2.238 -10.671 1.00 86.00 79 ALA A O 1
ATOM 638 N N . ASP A 1 80 ? 0.238 -3.609 -12.294 1.00 85.81 80 ASP A N 1
ATOM 639 C CA . ASP A 1 80 ? 1.481 -3.704 -13.065 1.00 85.81 80 ASP A CA 1
ATOM 640 C C . ASP A 1 80 ? 1.402 -2.792 -14.281 1.00 85.81 80 ASP A C 1
ATOM 642 O O . ASP A 1 80 ? 0.503 -2.940 -15.112 1.00 85.81 80 ASP A O 1
ATOM 646 N N . TYR A 1 81 ? 2.339 -1.853 -14.410 1.00 83.31 81 TYR A N 1
ATOM 647 C CA . TYR A 1 81 ? 2.338 -0.915 -15.526 1.00 83.31 81 TYR A CA 1
ATOM 648 C C . TYR A 1 81 ? 3.139 -1.459 -16.706 1.00 83.31 81 TYR A C 1
ATOM 650 O O . TYR A 1 81 ? 4.350 -1.671 -16.635 1.00 83.31 81 TYR A O 1
ATOM 658 N N . TYR A 1 82 ? 2.462 -1.575 -17.843 1.00 80.75 82 TYR A N 1
ATOM 659 C CA . TYR A 1 82 ? 3.062 -1.831 -19.144 1.00 80.75 82 TYR A CA 1
ATOM 660 C C . TYR A 1 82 ? 2.950 -0.581 -20.030 1.00 80.75 82 TYR A C 1
ATOM 662 O O . TYR A 1 82 ? 2.166 0.325 -19.743 1.00 80.75 82 TYR A O 1
ATOM 670 N N . PRO A 1 83 ? 3.695 -0.500 -21.147 1.00 81.25 83 PRO A N 1
ATOM 671 C CA . PRO A 1 83 ? 3.715 0.704 -21.982 1.00 81.25 83 PRO A CA 1
ATOM 672 C C . PRO A 1 83 ? 2.352 1.168 -22.524 1.00 81.25 83 PRO A C 1
ATOM 674 O O . PRO A 1 83 ? 2.209 2.344 -22.840 1.00 81.25 83 PRO A O 1
ATOM 677 N N . ALA A 1 84 ? 1.377 0.265 -22.670 1.00 82.12 84 ALA A N 1
ATOM 678 C CA . ALA A 1 84 ? 0.074 0.561 -23.279 1.00 82.12 84 ALA A CA 1
ATOM 679 C C . ALA A 1 84 ? -1.128 0.231 -22.380 1.00 82.12 84 ALA A C 1
ATOM 681 O O . ALA A 1 84 ? -2.259 0.576 -22.712 1.00 82.12 84 ALA A O 1
ATOM 682 N N . TYR A 1 85 ? -0.911 -0.477 -21.275 1.00 81.25 85 TYR A N 1
ATOM 683 C CA . TYR A 1 85 ? -1.976 -0.920 -20.386 1.00 81.25 85 TYR A CA 1
ATOM 684 C C . TYR A 1 85 ? -1.421 -1.221 -18.999 1.00 81.25 85 TYR A C 1
ATOM 686 O O . TYR A 1 85 ? -0.208 -1.297 -18.818 1.00 81.25 85 TYR A O 1
ATOM 694 N N . PHE A 1 86 ? -2.303 -1.417 -18.032 1.00 85.19 86 PHE A N 1
ATOM 695 C CA . PHE A 1 86 ? -1.943 -2.022 -16.758 1.00 85.19 86 PHE A CA 1
ATOM 696 C C . PHE A 1 86 ? -2.866 -3.187 -16.435 1.00 85.19 86 PHE A C 1
ATOM 698 O O . PHE A 1 86 ? -4.067 -3.115 -16.705 1.00 85.19 86 PHE A O 1
ATOM 705 N N . ASP A 1 87 ? -2.287 -4.248 -15.878 1.00 89.12 87 ASP A N 1
ATOM 706 C CA . ASP A 1 87 ? -3.030 -5.363 -15.294 1.00 89.12 87 ASP A CA 1
ATOM 707 C C . ASP A 1 87 ? -3.362 -5.033 -13.841 1.00 89.12 87 ASP A C 1
ATOM 709 O O . ASP A 1 87 ? -2.546 -4.461 -13.124 1.00 89.12 87 ASP A O 1
ATOM 713 N N . LEU A 1 88 ? -4.573 -5.379 -13.419 1.00 87.56 88 LEU A N 1
ATOM 714 C CA . LEU A 1 88 ? -5.114 -5.118 -12.094 1.00 87.56 88 LEU A CA 1
ATOM 715 C C . LEU A 1 88 ? -5.379 -6.432 -11.373 1.00 87.56 88 LEU A C 1
ATOM 717 O O . LEU A 1 88 ? -5.970 -7.357 -11.936 1.00 87.56 88 LEU A O 1
ATOM 721 N N . TYR A 1 89 ? -5.026 -6.474 -10.094 1.00 88.62 89 TYR A N 1
ATOM 722 C CA . TYR A 1 89 ? -5.246 -7.623 -9.225 1.00 88.62 89 TYR A CA 1
ATOM 723 C C . TYR A 1 89 ? -5.851 -7.183 -7.899 1.00 88.62 89 TYR A C 1
ATOM 725 O O . TYR A 1 89 ? -5.655 -6.050 -7.452 1.00 88.62 89 TYR A O 1
ATOM 733 N N . VAL A 1 90 ? -6.571 -8.102 -7.262 1.00 88.88 90 VAL A N 1
ATOM 734 C CA . VAL A 1 90 ? -7.180 -7.907 -5.946 1.00 88.88 90 VAL A CA 1
ATOM 735 C C . VAL A 1 90 ? -6.841 -9.066 -5.016 1.00 88.88 90 VAL A C 1
ATOM 737 O O . VAL A 1 90 ? -6.748 -10.214 -5.451 1.00 88.88 90 VAL A O 1
ATOM 740 N N . SER A 1 91 ? -6.681 -8.774 -3.732 1.00 87.19 91 SER A N 1
ATOM 741 C CA . SER A 1 91 ? -6.556 -9.760 -2.662 1.00 87.19 91 SER A CA 1
ATOM 742 C C . SER A 1 91 ? -7.385 -9.325 -1.452 1.00 87.19 91 SER A C 1
ATOM 744 O O . SER A 1 91 ? -7.545 -8.133 -1.201 1.00 87.19 91 SER A O 1
ATOM 746 N N . PHE A 1 92 ? -7.916 -10.289 -0.700 1.00 87.62 92 PHE A N 1
ATOM 747 C CA . PHE A 1 92 ? -8.675 -10.048 0.539 1.00 87.62 92 PHE A CA 1
ATOM 748 C C . PHE A 1 92 ? -7.925 -10.501 1.796 1.00 87.62 92 PHE A C 1
ATOM 750 O O . PHE A 1 92 ? -8.367 -10.240 2.908 1.00 87.62 92 PHE A O 1
ATOM 757 N N . ASP A 1 93 ? -6.801 -11.190 1.624 1.00 83.06 93 ASP A N 1
ATOM 758 C CA . ASP A 1 93 ? -5.952 -11.688 2.707 1.00 83.06 93 ASP A CA 1
ATOM 759 C C . ASP A 1 93 ? -4.505 -11.188 2.595 1.00 83.06 93 ASP A C 1
ATOM 761 O O . ASP A 1 93 ? -3.682 -11.499 3.450 1.00 83.06 93 ASP A O 1
ATOM 765 N N . GLY A 1 94 ? -4.190 -10.419 1.548 1.00 78.69 94 GLY A N 1
ATOM 766 C CA . GLY A 1 94 ? -2.856 -9.892 1.285 1.00 78.69 94 GLY A CA 1
ATOM 767 C C . GLY A 1 94 ? -1.855 -10.942 0.796 1.00 78.69 94 GLY A C 1
ATOM 768 O O . GLY A 1 94 ? -0.671 -10.619 0.700 1.00 78.69 94 GLY A O 1
ATOM 769 N N . TYR A 1 95 ? -2.312 -12.164 0.488 1.00 81.44 95 TYR A N 1
ATOM 770 C CA . TYR A 1 95 ? -1.477 -13.301 0.084 1.00 81.44 95 TYR A CA 1
ATOM 771 C C . TYR A 1 95 ? -1.962 -13.966 -1.208 1.00 81.44 95 TYR A C 1
ATOM 773 O O . TYR A 1 95 ? -1.169 -14.254 -2.103 1.00 81.44 95 TYR A O 1
ATOM 781 N N . ASN A 1 96 ? -3.263 -14.224 -1.321 1.00 84.62 96 ASN A N 1
ATOM 782 C CA . ASN A 1 96 ? -3.874 -14.829 -2.495 1.00 84.62 96 ASN A CA 1
ATOM 783 C C . ASN A 1 96 ? -4.400 -13.726 -3.413 1.00 84.62 96 ASN A C 1
ATOM 785 O O . ASN A 1 96 ? -5.340 -13.006 -3.066 1.00 84.62 96 ASN A O 1
ATOM 789 N N . TRP A 1 97 ? -3.784 -13.604 -4.586 1.00 86.44 97 TRP A N 1
ATOM 790 C CA . TRP A 1 97 ? -4.091 -12.575 -5.573 1.00 86.44 97 TRP A CA 1
ATOM 791 C C . TRP A 1 97 ? -4.934 -13.128 -6.719 1.00 86.44 97 TRP A C 1
ATOM 793 O O . TRP A 1 97 ? -4.650 -14.191 -7.273 1.00 86.44 97 TRP A O 1
ATOM 803 N N . TYR A 1 98 ? -5.955 -12.369 -7.100 1.00 87.94 98 TYR A N 1
ATOM 804 C CA . TYR A 1 98 ? -6.879 -12.698 -8.174 1.00 87.94 98 TYR A CA 1
ATOM 805 C C . TYR A 1 98 ? -6.802 -11.630 -9.253 1.00 87.94 98 TYR A C 1
ATOM 807 O O . TYR A 1 98 ? -6.868 -10.435 -8.963 1.00 87.94 98 TYR A O 1
ATOM 815 N N . TYR A 1 99 ? -6.687 -12.064 -10.506 1.00 90.25 99 TYR A N 1
ATOM 816 C CA . TYR A 1 99 ? -6.754 -11.161 -11.644 1.00 90.25 99 TYR A CA 1
ATOM 817 C C . TYR A 1 99 ? -8.123 -10.480 -11.697 1.00 90.25 99 TYR A C 1
ATOM 819 O O . TYR A 1 99 ? -9.157 -11.151 -11.709 1.00 90.25 99 TYR A O 1
ATOM 827 N N . TYR A 1 100 ? -8.118 -9.152 -11.726 1.00 87.31 100 TYR A N 1
ATOM 828 C CA . TYR A 1 100 ? -9.324 -8.333 -11.742 1.00 87.31 100 TYR A CA 1
ATOM 829 C C . TYR A 1 100 ? -9.642 -7.813 -13.148 1.00 87.31 100 TYR A C 1
ATOM 831 O O . TYR A 1 100 ? -10.809 -7.716 -13.526 1.00 87.31 100 TYR A O 1
ATOM 839 N N . GLY A 1 101 ? -8.616 -7.515 -13.948 1.00 86.19 101 GLY A N 1
ATOM 840 C CA . GLY A 1 101 ? -8.776 -7.045 -15.321 1.00 86.19 101 GLY A CA 1
ATOM 841 C C . GLY A 1 101 ? -7.568 -6.261 -15.814 1.00 86.19 101 GLY A C 1
ATOM 842 O O . GLY A 1 101 ? -6.528 -6.245 -15.166 1.00 86.19 101 GLY A O 1
ATOM 843 N N . TYR A 1 102 ? -7.731 -5.576 -16.942 1.00 87.81 102 TYR A N 1
ATOM 844 C CA . TYR A 1 102 ? -6.740 -4.653 -17.484 1.00 87.81 102 TYR A CA 1
ATOM 845 C C . TYR A 1 102 ? -7.395 -3.328 -17.880 1.00 87.81 102 TYR A C 1
ATOM 847 O O . TYR A 1 102 ? -8.597 -3.266 -18.155 1.00 87.81 102 TYR A O 1
ATOM 855 N N . TYR A 1 103 ? -6.597 -2.269 -17.966 1.00 78.56 103 TYR A N 1
ATOM 856 C CA . TYR A 1 103 ? -7.017 -0.974 -18.498 1.00 78.56 103 TYR A CA 1
ATOM 857 C C . TYR A 1 103 ? -5.994 -0.463 -19.511 1.00 78.56 103 TYR A C 1
ATOM 859 O O . TYR A 1 103 ? -4.798 -0.452 -19.227 1.00 78.56 103 TYR A O 1
ATOM 867 N N . TYR A 1 104 ? -6.468 -0.026 -20.680 1.00 79.81 104 TYR A N 1
ATOM 868 C CA . TYR A 1 104 ? -5.636 0.583 -21.721 1.00 79.81 104 TYR A CA 1
ATOM 869 C C . TYR A 1 104 ? -5.496 2.088 -21.503 1.00 79.81 104 TYR A C 1
ATOM 871 O O . TYR A 1 104 ? -6.490 2.765 -21.236 1.00 79.81 104 TYR A O 1
ATOM 879 N N . MET A 1 105 ? -4.269 2.588 -21.645 1.00 64.25 105 MET A N 1
ATOM 880 C CA . MET A 1 105 ? -3.940 4.014 -21.540 1.00 64.25 105 MET A CA 1
ATOM 881 C C . MET A 1 105 ? -4.137 4.754 -22.862 1.00 64.25 105 MET A C 1
ATOM 883 O O . MET A 1 105 ? -3.847 4.164 -23.928 1.00 64.25 105 MET A O 1
#

Radius of gyration: 18.69 Å; chains: 1; bounding box: 27×42×56 Å

pLDDT: mean 73.43, std 13.21, range [42.56, 90.25]

Secondary structure (DSSP, 8-state):
-HHHHHHHHHHHHHHHSTT-----EEEEE-SSTT-EEEEE--B-SS-S-EEEEEEETTTTEEEEEEE-TBS-EEEEEEEEE-SSEEEEEEESSSSS-EEEEEEE-

Foldseek 3Di:
DVVVVVVVVVVVVVVVPVPQPDFDWDKADPPDPPDIDIFTFDAAPVQAWDKDKDADPVQRKIKIFTAGNRSHTQKIKIWHDDPFKIWIWIDRRSYDIDTDGMDGD

Sequence (105 aa):
MKRIVLVVAMALMLCMSANMAEAYVWGTDYPYTGDFTTIYDRYSWDYYNHLNLTYNWGNATASATEIDPNGVPGAYYWADYYPAYFDLYVSFDGYNWYYYGYYYM